Protein AF-A0A0F8YCF4-F1 (afdb_monomer_lite)

Foldseek 3Di:
DALVVLLVVLVCCCVVQADDPPDDPVSVVRNVVVCVVDPSVVSVCCNPVPSVVVVVVCVVVVLVVVQVVLQVPADKDKDKFFAQAPQGLDQQLLLLQLVLCVVSSKWKWKDDPPDTFTSVDSVRRVVSRVVCVVVVPGMIMMIIGPSSVVVNRQCRVCSNQADNVRDGHDGDPVSPVSD

Secondary structure (DSSP, 8-state):
--HHHHHHHHHHHIIIIIS-----HHHHHHHHHHHHHS-HHHHHHIIIIIIIHHHHHHHHHHHHHHHHHHHHHSPEEEEEEEPPTTT-S-HHHHHHHHHHHHHH-S-EEEEETTEEEETT-HHHHHHHHHHHHHTT--EEEEEEEHHHHHHHHHHHHTGGGB-TTSPBPPPPGGGGGG-

pLDDT: mean 93.38, std 6.34, range [66.25, 98.62]

Structure (mmCIF, N/CA/C/O backbone):
data_AF-A0A0F8YCF4-F1
#
_entry.id   AF-A0A0F8YCF4-F1
#
loop_
_atom_site.group_PDB
_atom_site.id
_atom_site.type_symbol
_atom_site.label_atom_id
_atom_site.label_alt_id
_atom_site.label_comp_id
_atom_site.label_asym_id
_atom_site.label_entity_id
_atom_site.label_seq_id
_atom_site.pdbx_PDB_ins_code
_atom_site.Cartn_x
_atom_site.Cartn_y
_atom_site.Cartn_z
_atom_site.occupancy
_atom_site.B_iso_or_equiv
_atom_site.auth_seq_id
_atom_site.auth_comp_id
_atom_site.auth_asym_id
_atom_site.auth_atom_id
_at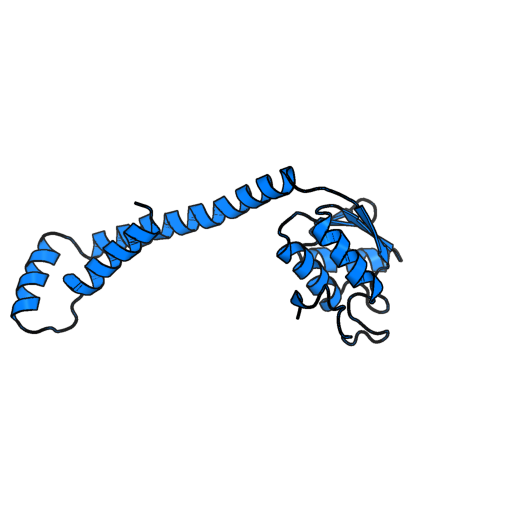om_site.pdbx_PDB_model_num
ATOM 1 N N . PHE A 1 1 ? 4.688 -8.981 -28.116 1.00 72.31 1 PHE A N 1
ATOM 2 C CA . PHE A 1 1 ? 5.776 -8.186 -27.509 1.00 72.31 1 PHE A CA 1
ATOM 3 C C . PHE A 1 1 ? 5.158 -7.153 -26.592 1.00 72.31 1 PHE A C 1
ATOM 5 O O . PHE A 1 1 ? 4.222 -6.500 -27.026 1.00 72.31 1 PHE A O 1
ATOM 12 N N . HIS A 1 2 ? 5.636 -7.026 -25.353 1.00 92.06 2 HIS A N 1
ATOM 13 C CA . HIS A 1 2 ? 5.179 -5.987 -24.418 1.00 92.06 2 HIS A CA 1
ATOM 14 C C . HIS A 1 2 ? 6.260 -4.917 -24.189 1.00 92.06 2 HIS A C 1
ATOM 16 O O . HIS A 1 2 ? 7.433 -5.143 -24.494 1.00 92.06 2 HIS A O 1
ATOM 22 N N . LEU A 1 3 ? 5.882 -3.763 -23.628 1.00 94.62 3 LEU A N 1
ATOM 23 C CA . LEU A 1 3 ? 6.775 -2.602 -23.487 1.00 94.62 3 LEU A CA 1
ATOM 24 C C . LEU A 1 3 ? 8.053 -2.915 -22.692 1.00 94.62 3 LEU A C 1
ATOM 26 O O . LEU A 1 3 ? 9.136 -2.576 -23.151 1.00 94.62 3 LEU A O 1
ATOM 30 N N . LEU A 1 4 ? 7.971 -3.656 -21.579 1.00 94.19 4 LEU A N 1
ATOM 31 C CA . LEU A 1 4 ? 9.167 -4.079 -20.823 1.00 94.19 4 LEU A CA 1
ATOM 32 C C . LEU A 1 4 ? 10.154 -4.924 -21.656 1.00 94.19 4 LEU A C 1
ATOM 34 O O . LEU A 1 4 ? 11.364 -4.731 -21.562 1.00 94.19 4 LEU A O 1
ATOM 38 N N . GLN A 1 5 ? 9.660 -5.825 -22.516 1.00 95.62 5 GLN A N 1
ATOM 39 C CA . GLN A 1 5 ? 10.510 -6.581 -23.447 1.00 95.62 5 GLN A CA 1
ATOM 40 C C . GLN A 1 5 ? 11.155 -5.660 -24.487 1.00 95.62 5 GLN A C 1
ATOM 42 O O . GLN A 1 5 ? 12.307 -5.877 -24.864 1.00 95.62 5 GLN A O 1
ATOM 47 N N . MET A 1 6 ? 10.422 -4.647 -24.961 1.00 95.50 6 MET A N 1
ATOM 48 C CA . MET A 1 6 ? 10.960 -3.650 -25.887 1.00 95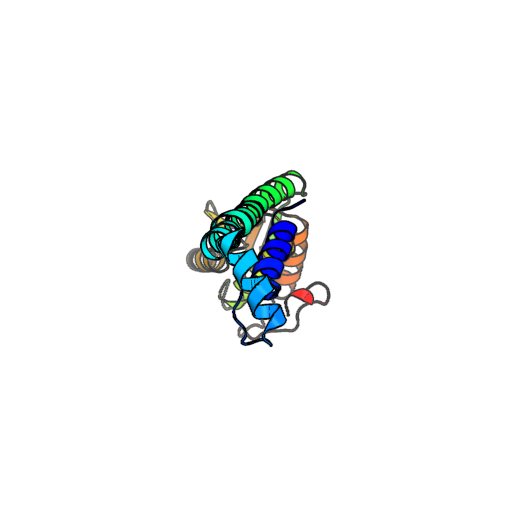.50 6 MET A CA 1
ATOM 49 C C . MET A 1 6 ? 12.066 -2.830 -25.223 1.00 95.50 6 MET A C 1
ATOM 51 O O . MET A 1 6 ? 13.152 -2.758 -25.786 1.00 95.50 6 MET A O 1
ATOM 55 N N . ILE A 1 7 ? 11.847 -2.312 -24.010 1.00 95.94 7 ILE A N 1
ATOM 56 C CA . ILE A 1 7 ? 12.858 -1.568 -23.238 1.00 95.94 7 ILE A CA 1
ATOM 57 C C . ILE A 1 7 ? 14.136 -2.390 -23.109 1.00 95.94 7 ILE A C 1
ATOM 59 O O . ILE A 1 7 ? 15.201 -1.913 -23.484 1.00 95.94 7 ILE A O 1
ATOM 63 N N . GLY A 1 8 ? 14.031 -3.642 -22.648 1.00 95.38 8 GLY A N 1
ATOM 64 C CA . GLY A 1 8 ? 15.200 -4.501 -22.461 1.00 95.38 8 GLY A CA 1
ATOM 65 C C . GLY A 1 8 ? 15.999 -4.711 -23.750 1.00 95.38 8 GLY A C 1
ATOM 66 O O . GLY A 1 8 ? 17.226 -4.680 -23.729 1.00 95.38 8 GLY A O 1
ATOM 67 N N . ARG A 1 9 ? 15.324 -4.868 -24.894 1.00 95.81 9 ARG A N 1
ATOM 68 C CA . ARG A 1 9 ? 15.989 -5.037 -26.197 1.00 95.81 9 ARG A CA 1
ATOM 69 C C . ARG A 1 9 ? 16.612 -3.749 -26.722 1.00 95.81 9 ARG A C 1
ATOM 71 O O . ARG A 1 9 ? 17.726 -3.800 -27.235 1.00 95.81 9 ARG A O 1
ATOM 78 N N . LEU A 1 10 ? 15.916 -2.619 -26.610 1.00 95.69 10 LEU A N 1
ATOM 79 C CA . LEU A 1 10 ? 16.427 -1.324 -27.065 1.00 95.69 10 LEU A CA 1
ATOM 80 C C . LEU A 1 10 ? 17.613 -0.875 -26.207 1.00 95.69 10 LEU A C 1
ATOM 82 O O . LEU A 1 10 ? 18.619 -0.426 -26.751 1.00 95.69 10 LEU A O 1
ATOM 86 N N . LEU A 1 11 ? 17.531 -1.077 -24.890 1.00 95.69 11 LEU A N 1
ATOM 87 C CA . LEU A 1 11 ? 18.614 -0.770 -23.965 1.00 95.69 11 LEU A CA 1
ATOM 88 C C . LEU A 1 11 ? 19.819 -1.682 -24.203 1.00 95.69 11 LEU A C 1
ATOM 90 O O . LEU A 1 11 ? 20.928 -1.183 -24.359 1.00 95.69 11 LEU A O 1
ATOM 94 N N . HIS A 1 12 ? 19.604 -2.993 -24.365 1.00 95.12 12 HIS A N 1
ATOM 95 C CA . HIS A 1 12 ? 20.676 -3.908 -24.763 1.00 95.12 12 HIS A CA 1
ATOM 96 C C . HIS A 1 12 ? 21.327 -3.456 -26.073 1.00 95.12 12 HIS A C 1
ATOM 98 O O . HIS A 1 12 ? 22.552 -3.453 -26.186 1.00 95.12 12 HIS A O 1
ATOM 104 N N . PHE A 1 13 ? 20.522 -3.064 -27.068 1.00 95.06 13 PHE A N 1
ATOM 105 C CA . PHE A 1 13 ? 21.051 -2.613 -28.348 1.00 95.06 13 PHE A CA 1
ATOM 106 C C . PHE A 1 13 ? 21.909 -1.355 -28.194 1.00 95.06 13 PHE A C 1
ATOM 108 O O . PHE A 1 13 ? 23.026 -1.296 -28.711 1.00 95.06 13 PHE A O 1
ATOM 115 N N . TYR A 1 14 ? 21.428 -0.390 -27.414 1.00 94.75 14 TYR A N 1
ATOM 116 C CA . TYR A 1 14 ? 22.178 0.808 -27.071 1.00 94.75 14 TYR A CA 1
ATOM 117 C C . TYR A 1 14 ? 23.507 0.469 -26.378 1.00 94.75 14 TYR A C 1
ATOM 119 O O . TYR A 1 14 ? 24.572 0.807 -26.890 1.00 94.75 14 TYR A O 1
ATOM 127 N N . GLU A 1 15 ? 23.461 -0.246 -25.255 1.00 91.25 15 GLU A N 1
ATOM 128 C CA . GLU A 1 15 ? 24.618 -0.515 -24.393 1.00 91.25 15 GLU A CA 1
ATOM 129 C C . GLU A 1 15 ? 25.678 -1.385 -25.072 1.00 91.25 15 GLU A C 1
ATOM 131 O O . GLU A 1 15 ? 26.877 -1.160 -24.906 1.00 91.25 15 GLU A O 1
ATOM 136 N N . ARG A 1 16 ? 25.255 -2.394 -25.841 1.00 89.94 16 ARG A N 1
ATOM 137 C CA . ARG A 1 16 ? 26.164 -3.390 -26.425 1.00 89.94 16 ARG A CA 1
ATOM 138 C C . ARG A 1 16 ? 26.657 -3.022 -27.8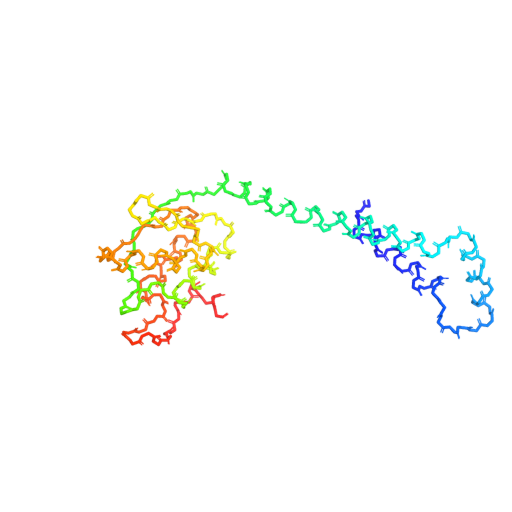14 1.00 89.94 16 ARG A C 1
ATOM 140 O O . ARG A 1 16 ? 27.713 -3.517 -28.210 1.00 89.94 16 ARG A O 1
ATOM 147 N N . HIS A 1 17 ? 25.922 -2.190 -28.552 1.00 89.81 17 HIS A N 1
ATOM 148 C CA . HIS A 1 17 ? 26.227 -1.930 -29.960 1.00 89.81 17 HIS A CA 1
ATOM 149 C C . HIS A 1 17 ? 26.420 -0.454 -30.315 1.00 89.81 17 HIS A C 1
ATOM 151 O O . HIS A 1 17 ? 27.138 -0.184 -31.278 1.00 89.81 17 HIS A O 1
ATOM 157 N N . LEU A 1 18 ? 25.840 0.493 -29.567 1.00 89.81 18 LEU A N 1
ATOM 158 C CA . LEU A 1 18 ? 25.913 1.927 -29.891 1.00 89.81 18 LEU A CA 1
ATOM 159 C C . LEU A 1 18 ? 26.737 2.753 -28.892 1.00 89.81 18 LEU A C 1
ATOM 161 O O . LEU A 1 18 ? 27.323 3.770 -29.277 1.00 89.81 18 LEU A O 1
ATOM 165 N N . HIS A 1 19 ? 26.822 2.333 -27.631 1.00 86.62 19 HIS A N 1
ATOM 166 C CA . HIS A 1 19 ? 27.579 3.025 -26.591 1.00 86.62 19 HIS A CA 1
ATOM 167 C C . HIS A 1 19 ? 29.095 2.935 -26.838 1.00 86.62 19 HIS A C 1
ATOM 169 O O . HIS A 1 19 ? 29.621 1.882 -27.207 1.00 86.62 19 HIS A O 1
ATOM 175 N N . ASP A 1 20 ? 29.813 4.050 -26.659 1.00 82.62 20 ASP A N 1
ATOM 176 C CA . ASP A 1 20 ? 31.273 4.062 -26.778 1.00 82.62 20 ASP A CA 1
ATOM 177 C C . ASP A 1 20 ? 31.916 3.629 -25.461 1.00 82.62 20 ASP A C 1
ATOM 179 O O . ASP A 1 20 ? 31.972 4.402 -24.510 1.00 82.62 20 ASP A O 1
ATOM 183 N N . ALA A 1 21 ? 32.394 2.388 -25.391 1.00 75.69 21 ALA A N 1
ATOM 184 C CA . ALA A 1 21 ? 33.108 1.885 -24.216 1.00 75.69 21 ALA A CA 1
ATOM 185 C C . ALA A 1 21 ? 34.614 1.659 -24.468 1.00 75.69 21 ALA A C 1
ATOM 187 O O . ALA A 1 21 ? 35.255 0.932 -23.713 1.00 75.69 21 ALA A O 1
ATOM 188 N N . GLY A 1 22 ? 35.194 2.245 -25.528 1.00 70.50 22 GLY A N 1
ATOM 189 C CA . GLY A 1 22 ? 36.647 2.189 -25.767 1.00 70.50 22 GLY A CA 1
ATOM 190 C C . GLY A 1 22 ? 37.189 0.852 -26.303 1.00 70.50 22 GLY A C 1
ATOM 191 O O . GLY A 1 22 ? 38.315 0.466 -25.995 1.00 70.50 22 GLY A O 1
ATOM 192 N N . TYR A 1 23 ? 36.410 0.115 -27.103 1.00 66.25 23 TYR A N 1
ATOM 193 C CA . TYR A 1 23 ? 36.797 -1.206 -27.631 1.00 66.25 23 TYR A CA 1
ATOM 194 C C . TYR A 1 23 ? 37.835 -1.180 -28.782 1.00 66.25 23 TYR A C 1
ATOM 196 O O . TYR A 1 23 ? 38.036 -0.173 -29.459 1.00 66.25 23 TYR A O 1
ATOM 204 N N . LYS A 1 24 ? 38.456 -2.347 -29.056 1.00 70.12 24 LYS A N 1
ATOM 205 C CA . LYS A 1 24 ? 39.428 -2.583 -30.154 1.00 70.12 24 LYS A CA 1
ATOM 206 C C . LYS A 1 24 ? 38.875 -2.183 -31.541 1.00 70.12 24 LYS A C 1
ATOM 208 O O . LYS A 1 24 ? 37.683 -2.320 -31.808 1.00 70.12 24 LYS A O 1
ATOM 213 N N . ASN A 1 25 ? 39.769 -1.809 -32.466 1.00 68.75 25 ASN A N 1
ATOM 214 C CA . ASN A 1 25 ? 39.473 -1.211 -33.786 1.00 68.75 25 ASN A CA 1
ATOM 215 C C . ASN A 1 25 ? 38.350 -1.858 -34.632 1.00 68.75 25 ASN A C 1
ATOM 217 O O . ASN A 1 25 ? 37.652 -1.142 -35.347 1.00 68.75 25 ASN A O 1
ATOM 221 N N . ILE A 1 26 ? 38.154 -3.182 -34.592 1.00 66.94 26 ILE A N 1
ATOM 222 C CA . ILE A 1 26 ? 37.105 -3.857 -35.387 1.00 66.94 26 ILE A CA 1
ATOM 223 C C . ILE A 1 26 ? 35.702 -3.513 -34.861 1.00 66.94 26 ILE A C 1
ATOM 225 O O . ILE A 1 26 ? 34.809 -3.197 -35.646 1.00 66.94 26 ILE A O 1
ATOM 229 N N . TYR A 1 27 ? 35.522 -3.502 -33.538 1.00 73.75 27 TYR A N 1
ATOM 230 C CA . TYR A 1 27 ? 34.247 -3.159 -32.900 1.00 73.75 27 TYR A CA 1
ATOM 231 C C . TYR A 1 27 ? 33.876 -1.695 -33.132 1.00 73.75 27 TYR A C 1
ATOM 233 O O . TYR A 1 27 ? 32.708 -1.384 -33.354 1.00 73.75 27 TYR A O 1
ATOM 241 N N . LYS A 1 28 ? 34.879 -0.810 -33.177 1.00 81.19 28 LYS A N 1
ATOM 242 C CA . LYS A 1 28 ? 34.697 0.609 -33.491 1.00 81.19 28 LYS A CA 1
ATOM 243 C C . LYS A 1 28 ? 34.097 0.822 -34.887 1.00 81.19 28 LYS A C 1
ATOM 245 O O . LYS A 1 28 ? 33.096 1.518 -35.005 1.00 81.19 28 LYS A O 1
ATOM 250 N N . LYS A 1 29 ? 34.622 0.147 -35.919 1.00 85.31 29 LYS A N 1
ATOM 251 C CA . LYS A 1 29 ? 34.103 0.250 -37.300 1.00 85.31 29 LYS A CA 1
ATOM 252 C C . LYS A 1 29 ? 32.655 -0.225 -37.435 1.00 85.31 29 LYS A C 1
ATOM 254 O O . LYS A 1 29 ? 31.873 0.374 -38.168 1.00 85.31 29 LYS A O 1
ATOM 259 N N . VAL A 1 30 ? 32.301 -1.327 -36.769 1.00 86.81 30 VAL A N 1
AT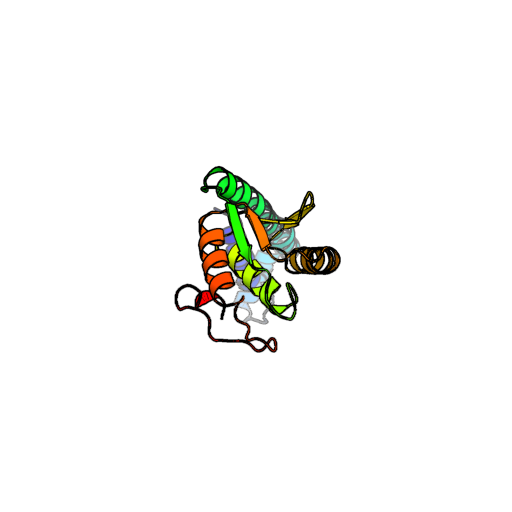OM 260 C CA . VAL A 1 30 ? 30.924 -1.850 -36.792 1.00 86.81 30 VAL A CA 1
ATOM 261 C C . VAL A 1 30 ? 29.986 -0.892 -36.065 1.00 86.81 30 VAL A C 1
ATOM 263 O O . VAL A 1 30 ? 28.946 -0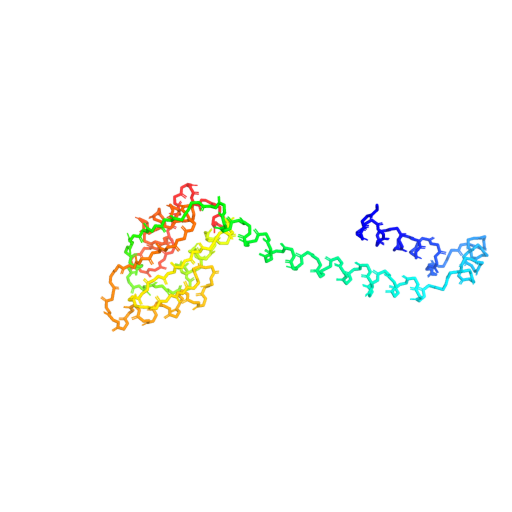.535 -36.610 1.00 86.81 30 VAL A O 1
ATOM 266 N N . ARG A 1 31 ? 30.382 -0.415 -34.881 1.00 89.50 31 ARG A N 1
ATOM 267 C CA . ARG A 1 31 ? 29.630 0.582 -34.117 1.00 89.50 31 ARG A CA 1
ATOM 268 C C . ARG A 1 31 ? 29.378 1.855 -34.925 1.00 89.50 31 ARG A C 1
ATOM 270 O O . ARG A 1 31 ? 28.241 2.299 -34.978 1.00 89.50 31 ARG A O 1
ATOM 277 N N . GLU A 1 32 ? 30.396 2.424 -35.569 1.00 89.12 32 GLU A N 1
ATOM 278 C CA . GLU A 1 32 ? 30.257 3.643 -36.385 1.00 89.12 32 GLU A CA 1
ATOM 279 C C . GLU A 1 32 ? 29.204 3.471 -37.491 1.00 89.12 32 GLU A C 1
ATOM 281 O O . GLU A 1 32 ? 28.359 4.344 -37.683 1.00 89.12 32 GLU A O 1
ATOM 286 N N . LYS A 1 33 ? 29.185 2.309 -38.159 1.00 91.25 33 LYS A N 1
ATOM 287 C CA . LYS A 1 33 ? 28.142 1.976 -39.141 1.00 91.25 33 LYS A CA 1
ATOM 288 C C . LYS A 1 33 ? 26.757 1.847 -38.505 1.00 91.25 33 LYS A C 1
ATOM 290 O O . LYS A 1 33 ? 25.784 2.312 -39.087 1.00 91.25 33 LYS A O 1
ATOM 295 N N . LEU A 1 34 ? 26.651 1.222 -37.332 1.00 92.19 34 LEU A N 1
ATOM 296 C CA . LEU A 1 34 ? 25.372 1.059 -36.634 1.00 92.19 34 LEU A CA 1
ATOM 297 C C . LEU A 1 34 ? 24.812 2.393 -36.129 1.00 92.19 34 LEU A C 1
ATOM 299 O O . LEU A 1 34 ? 23.620 2.628 -36.282 1.00 92.19 34 LEU A O 1
ATOM 303 N N . VAL A 1 35 ? 25.659 3.277 -35.598 1.00 92.88 35 VAL A N 1
ATOM 304 C CA . VAL A 1 35 ? 25.281 4.634 -35.163 1.00 92.88 35 VAL A CA 1
ATOM 305 C C . VAL A 1 35 ? 24.804 5.483 -36.343 1.00 92.88 35 VAL A C 1
ATOM 307 O O . VAL A 1 35 ? 23.886 6.280 -36.187 1.00 92.88 35 VAL A O 1
ATOM 310 N N . TYR A 1 36 ? 25.387 5.297 -37.531 1.00 92.50 36 TYR A N 1
ATOM 311 C CA . TYR A 1 36 ? 24.909 5.956 -38.749 1.00 92.50 36 TYR A CA 1
ATOM 312 C C . TYR A 1 36 ? 23.509 5.475 -39.172 1.00 92.50 36 TYR A C 1
ATOM 314 O O . TYR A 1 36 ? 22.713 6.264 -39.671 1.00 92.50 36 TYR A O 1
ATOM 322 N N . LEU A 1 37 ? 23.199 4.190 -38.971 1.00 94.38 37 LEU A N 1
ATOM 323 C CA . LEU A 1 37 ? 21.895 3.610 -39.315 1.00 94.38 37 LEU A CA 1
ATOM 324 C C . LEU A 1 37 ? 20.816 3.894 -38.263 1.00 94.38 37 LEU A C 1
ATOM 326 O O . LEU A 1 37 ? 19.644 4.035 -38.605 1.00 94.38 37 LEU A O 1
ATOM 330 N N . VAL A 1 38 ? 21.199 3.936 -36.987 1.00 94.50 38 VAL A N 1
ATOM 331 C CA . VAL A 1 38 ? 20.294 4.116 -35.851 1.00 94.50 38 VAL A CA 1
ATOM 332 C C . VAL A 1 38 ? 20.862 5.186 -34.932 1.00 94.50 38 VAL A C 1
ATOM 334 O O . VAL A 1 38 ? 21.830 4.940 -34.213 1.00 94.50 38 VAL A O 1
ATOM 337 N N . ASP A 1 39 ? 20.217 6.354 -34.917 1.00 94.94 39 ASP A N 1
ATOM 338 C CA . ASP A 1 39 ? 20.588 7.447 -34.019 1.00 94.94 39 ASP A CA 1
ATOM 339 C C . ASP A 1 39 ? 20.414 7.006 -32.548 1.00 94.94 39 ASP A C 1
ATOM 341 O O . ASP A 1 39 ? 19.283 6.744 -32.109 1.00 94.94 39 ASP A O 1
ATOM 345 N N . PRO A 1 40 ? 21.502 6.950 -31.753 1.00 94.56 40 PRO A N 1
ATOM 346 C CA . PRO A 1 40 ? 21.436 6.550 -30.353 1.00 94.56 40 PRO A CA 1
ATOM 347 C C . PRO A 1 40 ? 20.537 7.456 -29.503 1.00 94.56 40 PRO A C 1
ATOM 349 O O . PRO A 1 40 ? 19.941 6.982 -28.537 1.00 94.56 40 PRO A O 1
ATOM 352 N N . LYS A 1 41 ? 20.414 8.745 -29.846 1.00 94.75 41 LYS A N 1
ATOM 353 C CA . LYS A 1 41 ? 19.550 9.689 -29.124 1.00 94.75 41 LYS A CA 1
ATOM 354 C C . LYS A 1 41 ? 18.081 9.373 -29.357 1.00 94.75 41 LYS A C 1
ATOM 356 O O . LYS A 1 41 ? 17.319 9.321 -28.398 1.00 94.75 41 LYS A O 1
ATOM 361 N N . ILE A 1 42 ? 17.696 9.109 -30.608 1.00 96.06 42 ILE A N 1
ATOM 362 C CA . ILE A 1 42 ? 16.323 8.711 -30.948 1.00 96.06 42 ILE A CA 1
ATOM 363 C C . ILE A 1 42 ? 15.997 7.361 -30.303 1.00 96.06 42 ILE A C 1
ATOM 365 O O . ILE A 1 42 ? 14.916 7.190 -29.743 1.00 96.06 42 ILE A O 1
ATOM 369 N N . LEU A 1 43 ? 16.932 6.407 -30.328 1.00 96.69 43 LEU A N 1
ATOM 370 C CA . LEU A 1 43 ? 16.751 5.107 -29.681 1.00 96.69 43 LEU A CA 1
ATOM 371 C C . LEU A 1 43 ? 16.477 5.252 -28.175 1.00 96.69 43 LEU A C 1
ATOM 373 O O . LEU A 1 43 ? 15.529 4.651 -27.662 1.00 96.69 43 LEU A O 1
ATOM 377 N N . LEU A 1 44 ? 17.280 6.055 -27.472 1.00 96.25 44 LEU A N 1
ATOM 378 C CA . LEU A 1 44 ? 17.087 6.322 -26.046 1.00 96.25 44 LEU A CA 1
ATOM 379 C C . LEU A 1 44 ? 15.780 7.071 -25.770 1.00 96.25 44 LEU A C 1
ATOM 381 O O . LEU A 1 44 ? 15.063 6.687 -24.849 1.00 96.25 44 LEU A O 1
ATOM 385 N N . ASP A 1 45 ? 15.427 8.066 -26.587 1.00 97.06 45 ASP A N 1
ATOM 386 C CA . ASP A 1 45 ? 14.145 8.771 -26.484 1.00 97.06 45 ASP A CA 1
ATOM 387 C C . ASP A 1 45 ? 12.965 7.792 -26.553 1.00 97.06 45 ASP A C 1
ATOM 389 O O . ASP A 1 45 ? 12.123 7.763 -25.658 1.00 97.06 45 ASP A O 1
ATOM 393 N N . ARG A 1 46 ? 12.938 6.902 -27.551 1.00 96.50 46 ARG A N 1
ATOM 394 C CA . ARG A 1 46 ? 11.873 5.891 -27.667 1.00 96.50 46 ARG A CA 1
ATOM 395 C C . ARG A 1 46 ? 11.889 4.876 -26.527 1.00 96.50 46 ARG A C 1
ATOM 397 O O . ARG A 1 46 ? 10.829 4.398 -26.120 1.00 96.50 46 ARG A O 1
ATOM 404 N N . THR A 1 47 ? 13.063 4.562 -25.988 1.00 96.69 47 THR A N 1
ATOM 405 C CA . THR A 1 47 ? 13.200 3.645 -24.849 1.00 96.69 47 THR A CA 1
ATOM 406 C C . THR A 1 47 ? 12.612 4.250 -23.575 1.00 96.69 47 THR A C 1
ATOM 408 O O . THR A 1 47 ? 11.807 3.605 -22.904 1.00 96.69 47 THR A O 1
ATOM 411 N N . ILE A 1 48 ? 12.969 5.495 -23.257 1.00 95.75 48 ILE A N 1
ATOM 412 C CA . ILE A 1 48 ? 12.581 6.158 -22.008 1.00 95.75 48 ILE A CA 1
ATOM 413 C C . ILE A 1 48 ? 11.215 6.838 -22.143 1.00 95.75 48 ILE A C 1
ATOM 415 O O . ILE A 1 48 ? 10.264 6.482 -21.449 1.00 95.75 48 ILE A O 1
ATOM 419 N N . ASN A 1 49 ? 11.087 7.779 -23.074 1.00 96.31 49 ASN A N 1
ATOM 420 C CA . ASN A 1 49 ? 9.936 8.680 -23.153 1.00 96.31 49 ASN A CA 1
ATOM 421 C C . ASN A 1 49 ? 8.700 8.037 -23.783 1.00 96.31 49 ASN A C 1
ATOM 423 O O . ASN A 1 49 ? 7.602 8.563 -23.647 1.00 96.31 49 ASN A O 1
ATOM 427 N N . CYS A 1 50 ? 8.857 6.895 -24.453 1.00 94.50 50 CYS A N 1
ATOM 428 C CA . CYS A 1 50 ? 7.727 6.103 -24.921 1.00 94.50 50 CYS A CA 1
ATOM 429 C C . CYS A 1 50 ? 7.588 4.825 -24.094 1.00 94.50 50 CYS A C 1
ATOM 431 O O . CYS A 1 50 ? 6.633 4.682 -23.332 1.00 94.50 50 CYS A O 1
ATOM 433 N N . CYS A 1 51 ? 8.540 3.894 -24.192 1.00 96.38 51 CYS A N 1
ATOM 434 C CA . CYS A 1 51 ? 8.319 2.564 -23.628 1.00 96.38 51 CYS A CA 1
ATOM 435 C C . CYS A 1 51 ? 8.266 2.574 -22.093 1.00 96.38 51 CYS A C 1
ATOM 437 O O . CYS A 1 51 ? 7.338 1.997 -21.519 1.00 96.38 51 CYS A O 1
ATOM 439 N N . LEU A 1 52 ? 9.228 3.218 -21.422 1.00 95.62 52 LEU A N 1
ATOM 440 C CA . LEU A 1 52 ? 9.237 3.296 -19.958 1.00 95.62 52 LEU A CA 1
ATOM 441 C C . LEU A 1 52 ? 8.087 4.164 -19.437 1.00 95.62 52 LEU A C 1
ATOM 443 O O . LEU A 1 52 ? 7.391 3.736 -18.518 1.00 95.62 52 LEU A O 1
ATOM 447 N N . PHE A 1 53 ? 7.836 5.314 -20.070 1.00 96.44 53 PHE A N 1
ATOM 448 C CA . PHE A 1 53 ? 6.701 6.179 -19.742 1.00 96.44 53 PHE A CA 1
ATOM 449 C C . PHE A 1 53 ? 5.369 5.418 -19.762 1.00 96.44 53 PHE A C 1
ATOM 451 O O . PHE A 1 53 ? 4.672 5.374 -18.750 1.00 96.44 53 PHE A O 1
ATOM 458 N N . TYR A 1 54 ? 5.031 4.756 -20.873 1.00 96.06 54 TYR A N 1
ATOM 459 C CA . TYR A 1 54 ? 3.758 4.039 -20.980 1.00 96.06 54 TYR A CA 1
ATOM 460 C C . TYR A 1 54 ? 3.706 2.791 -20.100 1.00 96.06 54 TYR A C 1
ATOM 462 O O . TYR A 1 54 ? 2.643 2.453 -19.590 1.00 96.06 54 TYR A O 1
ATOM 470 N N . THR A 1 55 ? 4.840 2.128 -19.855 1.00 95.88 55 THR A N 1
ATOM 471 C CA . THR A 1 55 ? 4.898 1.043 -18.864 1.00 95.88 55 THR A CA 1
ATOM 472 C C . THR A 1 55 ? 4.489 1.558 -17.488 1.00 95.88 55 THR A C 1
ATOM 474 O O . THR A 1 55 ? 3.633 0.963 -16.839 1.00 95.88 55 THR A O 1
ATOM 477 N N . PHE A 1 56 ? 5.065 2.681 -17.055 1.00 94.94 56 PHE A N 1
ATOM 478 C CA . PHE A 1 56 ? 4.726 3.292 -15.777 1.00 94.94 56 PHE A CA 1
ATOM 479 C C . PHE A 1 56 ? 3.272 3.777 -15.738 1.00 94.94 56 PHE A C 1
ATOM 481 O O . PHE A 1 56 ? 2.580 3.530 -14.752 1.00 94.94 56 PHE A O 1
ATOM 488 N N . HIS A 1 57 ? 2.792 4.398 -16.819 1.00 94.62 57 HIS A N 1
ATOM 489 C CA . HIS A 1 57 ? 1.404 4.835 -16.950 1.00 94.62 57 HIS A CA 1
ATOM 490 C C . HIS A 1 57 ? 0.429 3.665 -16.772 1.00 94.62 57 HIS A C 1
ATOM 492 O O . HIS A 1 57 ? -0.425 3.715 -15.894 1.00 94.62 57 HIS A O 1
ATOM 498 N N . PHE A 1 58 ? 0.598 2.573 -17.525 1.00 94.94 58 PHE A N 1
ATOM 499 C CA . PHE A 1 58 ? -0.310 1.428 -17.444 1.00 94.94 58 PHE A CA 1
ATOM 500 C C . PHE A 1 58 ? -0.216 0.673 -16.119 1.00 94.94 58 PHE A C 1
ATOM 502 O O . PHE A 1 58 ? -1.238 0.215 -15.621 1.00 94.94 58 PHE A O 1
ATOM 509 N N . LEU A 1 59 ? 0.973 0.550 -15.520 1.00 93.25 59 LEU A N 1
ATOM 510 C CA . LEU A 1 59 ? 1.107 -0.065 -14.195 1.00 93.25 59 LEU A CA 1
ATOM 511 C C . LEU A 1 59 ? 0.441 0.784 -13.106 1.00 93.25 59 LEU A C 1
ATOM 513 O O . LEU A 1 59 ? -0.187 0.236 -12.203 1.00 93.25 59 LEU A O 1
ATOM 517 N N . THR A 1 60 ? 0.554 2.110 -13.202 1.00 92.25 60 THR A N 1
ATOM 518 C CA . THR A 1 60 ? -0.062 3.038 -12.248 1.00 92.25 60 THR A CA 1
ATOM 519 C C . THR A 1 60 ? -1.580 3.051 -12.400 1.00 92.25 60 THR A C 1
ATOM 521 O O . THR A 1 60 ? -2.280 2.747 -11.439 1.00 92.25 60 THR A O 1
ATOM 524 N N . SER A 1 61 ? -2.095 3.304 -13.605 1.00 93.69 61 SER A N 1
ATOM 525 C CA . SER A 1 61 ? -3.540 3.318 -13.874 1.00 93.69 61 SER A CA 1
ATOM 526 C C . SER A 1 61 ? -4.182 1.940 -13.690 1.00 93.69 61 SER A C 1
ATOM 528 O O . SER A 1 61 ? -5.309 1.828 -13.220 1.00 93.69 61 SER A O 1
ATOM 530 N N . GLY A 1 62 ? -3.450 0.863 -13.984 1.00 93.69 62 GLY A N 1
ATOM 531 C CA . GLY A 1 62 ? -3.919 -0.501 -13.751 1.00 93.69 62 GLY A CA 1
ATOM 532 C C . GLY A 1 62 ? -4.128 -0.824 -12.271 1.00 93.69 62 GLY A C 1
ATOM 533 O O . GLY A 1 62 ? -4.953 -1.674 -11.955 1.00 93.69 62 GLY A O 1
ATOM 534 N N . LYS A 1 63 ? -3.429 -0.141 -11.353 1.00 90.19 63 LYS A N 1
ATOM 535 C CA . LYS A 1 63 ? -3.622 -0.321 -9.907 1.00 90.19 63 LYS A CA 1
ATOM 536 C C . LYS A 1 63 ? -4.992 0.175 -9.449 1.00 90.19 63 LYS A C 1
ATOM 538 O O . LYS A 1 63 ? -5.595 -0.466 -8.595 1.00 90.19 63 LYS A O 1
ATOM 543 N N . GLU A 1 64 ? -5.462 1.297 -9.988 1.00 89.06 64 GLU A N 1
ATOM 544 C CA . GLU A 1 64 ? -6.789 1.848 -9.681 1.00 89.06 64 GLU A CA 1
ATOM 545 C C . GLU A 1 64 ? -7.878 0.897 -10.177 1.00 89.06 64 GLU A C 1
ATOM 547 O O . GLU A 1 64 ? -8.676 0.419 -9.375 1.00 89.06 64 GLU A O 1
ATOM 552 N N . LEU A 1 65 ? -7.800 0.482 -11.445 1.00 93.56 65 LEU A N 1
ATOM 553 C CA . LEU A 1 65 ? -8.728 -0.494 -12.020 1.00 93.56 65 LEU A CA 1
ATOM 554 C C . LEU A 1 65 ? -8.717 -1.835 -11.265 1.00 93.56 65 LEU A C 1
ATOM 556 O O . LEU A 1 65 ? -9.762 -2.430 -11.020 1.00 93.56 65 LEU A O 1
ATOM 560 N N . ALA A 1 66 ? -7.541 -2.325 -10.861 1.00 93.38 66 AL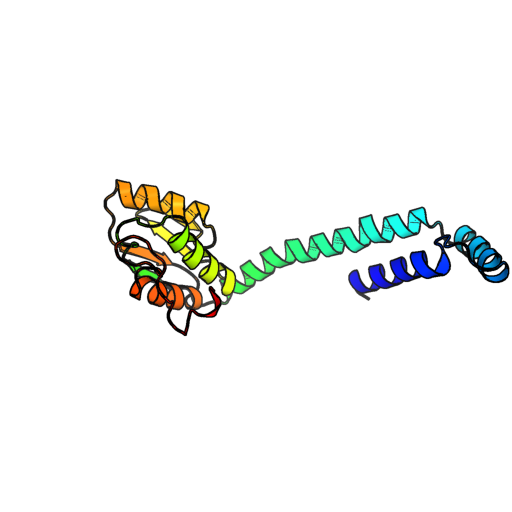A A N 1
ATOM 561 C CA . ALA A 1 66 ? -7.441 -3.557 -10.081 1.00 93.38 66 ALA A CA 1
ATOM 562 C C . ALA A 1 66 ? -8.115 -3.430 -8.707 1.00 93.38 66 ALA A C 1
ATOM 564 O O . ALA A 1 66 ? -8.714 -4.396 -8.240 1.00 93.38 66 ALA A O 1
ATOM 565 N N . LYS A 1 67 ? -8.036 -2.257 -8.066 1.00 90.62 67 LYS A N 1
ATOM 566 C CA . LYS A 1 67 ? -8.743 -1.984 -6.809 1.00 90.62 67 LYS A CA 1
ATOM 567 C C . LYS A 1 67 ? -10.253 -1.917 -7.010 1.00 90.62 67 LYS A C 1
ATOM 569 O O . LYS A 1 67 ? -10.972 -2.469 -6.187 1.00 90.62 67 LYS A O 1
ATOM 574 N N . GLU A 1 68 ? -10.726 -1.280 -8.080 1.00 93.44 68 GLU A N 1
ATOM 575 C CA . GLU A 1 68 ? -12.154 -1.237 -8.428 1.00 93.44 68 GLU A CA 1
ATOM 576 C C . GLU A 1 68 ? -12.706 -2.655 -8.599 1.00 93.44 68 GLU A C 1
ATOM 578 O O . GLU A 1 68 ? -13.610 -3.057 -7.870 1.00 93.44 68 GLU A O 1
ATOM 583 N N . ILE A 1 69 ? -12.066 -3.458 -9.455 1.00 95.31 69 ILE A N 1
ATOM 584 C CA . ILE A 1 69 ? -12.449 -4.856 -9.687 1.00 95.31 69 ILE A CA 1
ATOM 585 C C . ILE A 1 69 ? -12.389 -5.662 -8.386 1.00 95.31 69 ILE A C 1
ATOM 587 O O . ILE A 1 69 ? -13.288 -6.453 -8.111 1.00 95.31 69 ILE A O 1
ATOM 591 N N . LEU A 1 70 ? -11.347 -5.483 -7.568 1.00 94.31 70 LEU A N 1
ATOM 592 C CA . LEU A 1 70 ? -11.254 -6.163 -6.278 1.00 94.31 70 LEU A CA 1
ATOM 593 C C . LEU A 1 70 ? -12.449 -5.802 -5.387 1.00 94.31 70 LEU A C 1
ATOM 595 O O . LEU A 1 70 ? -13.110 -6.699 -4.879 1.00 94.31 70 LEU A O 1
ATOM 599 N N . ASN A 1 71 ? -12.761 -4.514 -5.241 1.00 93.56 71 ASN A N 1
ATOM 600 C CA . ASN A 1 71 ? -13.840 -4.031 -4.380 1.00 93.56 71 ASN A CA 1
ATOM 601 C C . ASN A 1 71 ? -15.240 -4.464 -4.841 1.00 93.56 71 ASN A C 1
ATOM 603 O O . ASN A 1 71 ? -16.110 -4.657 -3.994 1.00 93.56 71 ASN A O 1
ATOM 607 N N . GLU A 1 72 ? -15.449 -4.659 -6.144 1.00 94.44 72 GLU A N 1
ATOM 608 C CA . GLU A 1 72 ? -16.685 -5.226 -6.706 1.00 94.44 72 GLU A CA 1
ATOM 609 C C . GLU A 1 72 ? -16.866 -6.719 -6.392 1.00 94.44 72 GLU A C 1
ATOM 611 O O . GLU A 1 72 ? -17.988 -7.221 -6.395 1.00 94.44 72 GLU A O 1
ATOM 616 N N . ASN A 1 73 ? -15.770 -7.440 -6.136 1.00 93.94 73 ASN A N 1
ATOM 617 C CA . ASN A 1 73 ? -15.757 -8.903 -6.032 1.00 93.94 73 ASN A CA 1
ATOM 618 C C . ASN A 1 73 ? -15.417 -9.427 -4.626 1.00 93.94 73 ASN A C 1
ATOM 620 O O . ASN A 1 73 ? -15.316 -10.640 -4.433 1.00 93.94 73 ASN A O 1
ATOM 624 N N . ILE A 1 74 ? -15.227 -8.545 -3.643 1.00 94.81 74 ILE A N 1
ATOM 625 C CA . ILE A 1 74 ? -15.009 -8.918 -2.239 1.00 94.81 74 ILE A CA 1
ATOM 626 C C . ILE A 1 74 ? -16.303 -8.835 -1.435 1.00 94.81 74 ILE A C 1
ATOM 628 O O . ILE A 1 74 ? -17.197 -8.036 -1.709 1.00 94.81 74 ILE A O 1
ATOM 632 N N . GLU A 1 75 ? -16.377 -9.651 -0.389 1.00 96.25 75 GLU A N 1
ATOM 633 C CA . GLU A 1 75 ? -17.441 -9.559 0.600 1.00 96.25 75 GLU A CA 1
ATOM 634 C C . GLU A 1 75 ? -17.224 -8.330 1.491 1.00 96.25 75 GLU A C 1
ATOM 636 O O . GLU A 1 75 ? -16.198 -8.217 2.173 1.00 96.25 75 GLU A O 1
ATOM 641 N N . HIS A 1 76 ? -18.213 -7.432 1.491 1.00 95.00 76 HIS A N 1
ATOM 642 C CA . HIS A 1 76 ? -18.262 -6.261 2.363 1.00 95.00 76 HIS A CA 1
ATOM 643 C C . HIS A 1 76 ? -19.011 -6.587 3.650 1.00 95.00 76 HIS A C 1
ATOM 645 O O . HIS A 1 76 ? -20.144 -7.069 3.613 1.00 95.00 76 HIS A O 1
ATOM 651 N N . SER A 1 77 ? -18.407 -6.276 4.791 1.00 97.94 77 SER A N 1
ATOM 652 C CA . SER A 1 77 ? -19.040 -6.429 6.099 1.00 97.94 77 SER A CA 1
ATOM 653 C C . SER A 1 77 ? -18.777 -5.218 6.996 1.00 97.94 77 SER A C 1
ATOM 655 O O . SER A 1 77 ? -18.306 -4.167 6.548 1.00 97.94 77 SER A O 1
ATOM 657 N N . SER A 1 78 ? -19.171 -5.323 8.263 1.00 98.25 78 SER A N 1
ATOM 658 C CA . SER A 1 78 ? -18.946 -4.291 9.265 1.00 98.25 78 SER A CA 1
ATOM 659 C C . SER A 1 78 ? -18.683 -4.927 10.622 1.00 98.25 78 SER A C 1
ATOM 661 O O . SER A 1 78 ? -19.337 -5.907 10.974 1.00 98.25 78 SER A O 1
ATOM 663 N N . ILE A 1 79 ? -17.749 -4.350 11.373 1.00 98.56 79 ILE A N 1
ATOM 664 C CA . ILE A 1 79 ? -17.442 -4.727 12.757 1.00 98.56 79 ILE A CA 1
ATOM 665 C C . ILE A 1 79 ? -17.496 -3.488 13.647 1.00 98.56 79 ILE A C 1
ATOM 667 O O . ILE A 1 79 ? -17.161 -2.388 13.199 1.00 98.56 79 ILE A O 1
ATOM 671 N N . THR A 1 80 ? -17.866 -3.682 14.909 1.00 98.50 80 THR A N 1
ATOM 672 C CA . THR A 1 80 ? -17.758 -2.667 15.962 1.00 98.50 80 THR A CA 1
ATOM 673 C C . THR A 1 80 ? -16.663 -3.105 16.920 1.00 98.50 80 THR A C 1
ATOM 675 O O . THR A 1 80 ? -16.708 -4.222 17.429 1.00 98.50 80 THR A O 1
ATOM 678 N N . VAL A 1 81 ? -15.670 -2.248 17.145 1.00 98.00 81 VAL A N 1
ATOM 679 C CA . VAL A 1 81 ? -14.508 -2.556 17.988 1.00 98.00 81 VAL A CA 1
ATOM 680 C C . VAL A 1 81 ? -14.201 -1.407 18.937 1.00 98.00 81 VAL A C 1
ATOM 682 O O . VAL A 1 81 ? -14.471 -0.242 18.639 1.00 98.00 81 VAL A O 1
ATOM 685 N N . GLY A 1 82 ? -13.589 -1.734 20.075 1.00 96.88 82 GLY A N 1
ATOM 686 C CA . GLY A 1 82 ? -13.107 -0.735 21.023 1.00 96.88 82 GLY A CA 1
ATOM 687 C C . GLY A 1 82 ? -12.013 0.151 20.423 1.00 96.88 82 GLY A C 1
ATOM 688 O O . GLY A 1 82 ? -11.204 -0.292 19.604 1.00 96.88 82 GLY A O 1
ATOM 689 N N . VAL A 1 83 ? -11.977 1.410 20.845 1.00 96.81 83 VAL A N 1
ATOM 690 C CA . VAL A 1 83 ? -10.887 2.355 20.555 1.00 96.81 83 VAL A CA 1
ATOM 691 C C . VAL A 1 83 ? -9.634 1.951 21.353 1.00 96.81 83 VAL A C 1
ATOM 693 O O . VAL A 1 83 ? -9.783 1.482 22.485 1.00 96.81 83 VAL A O 1
ATOM 696 N N . PRO A 1 84 ? -8.402 2.129 20.819 1.00 94.94 84 PRO A N 1
ATOM 697 C CA . PRO A 1 84 ? -7.183 1.848 21.574 1.00 94.94 84 PRO A CA 1
ATOM 698 C C . PRO A 1 84 ? -7.171 2.578 22.923 1.00 94.94 84 PRO A C 1
ATOM 700 O O . PRO A 1 84 ? -7.384 3.791 23.002 1.00 94.94 84 PRO A O 1
ATOM 703 N N . VAL A 1 85 ? -6.914 1.835 23.993 1.00 89.81 85 VAL A N 1
ATOM 704 C CA . VAL A 1 85 ? -6.950 2.342 25.366 1.00 89.81 85 VAL A CA 1
ATOM 705 C C . VAL A 1 85 ? -5.739 3.245 25.631 1.00 89.81 85 VAL A C 1
ATOM 707 O O . VAL A 1 85 ? -4.678 3.097 25.026 1.00 89.81 85 VAL A O 1
ATOM 710 N N . SER A 1 86 ? -5.908 4.200 26.548 1.00 83.44 86 SER A N 1
ATOM 711 C CA . SER A 1 86 ? -4.923 5.201 26.993 1.00 83.44 86 SER A CA 1
ATOM 712 C C . SER A 1 86 ? -4.628 6.326 26.000 1.00 83.44 86 SER A C 1
ATOM 714 O O . SER A 1 86 ? -4.710 7.490 26.388 1.00 83.44 86 SER A O 1
ATOM 716 N N . LEU A 1 87 ? -4.295 6.015 24.744 1.00 87.88 87 LEU A N 1
ATOM 717 C CA . LEU A 1 87 ? -3.815 7.011 23.771 1.00 87.88 87 LEU A CA 1
ATOM 718 C C . LEU A 1 87 ? -4.658 7.111 22.489 1.00 87.88 87 LEU A C 1
ATOM 720 O O . LEU A 1 87 ? -4.395 7.990 21.667 1.00 87.88 87 LEU A O 1
ATOM 724 N N . GLY A 1 88 ? -5.667 6.254 22.304 1.00 94.06 88 GLY A N 1
ATOM 725 C CA . GLY A 1 88 ? -6.511 6.263 21.109 1.00 94.06 88 GLY A CA 1
ATOM 726 C C . GLY A 1 88 ? -5.743 5.958 19.819 1.00 94.06 88 GLY A C 1
ATOM 727 O O . GLY A 1 88 ? -4.659 5.374 19.824 1.00 94.06 88 GLY A O 1
ATOM 728 N N . PHE A 1 89 ? -6.309 6.356 18.680 1.00 96.44 89 PHE A N 1
ATOM 729 C CA . PHE A 1 89 ? -5.694 6.160 17.365 1.00 96.44 89 PHE A CA 1
ATOM 730 C C . PHE A 1 89 ? -4.562 7.164 17.088 1.00 96.44 89 PHE A C 1
ATOM 732 O O . PHE A 1 89 ? -4.702 8.105 16.311 1.00 96.44 89 PHE A O 1
ATOM 739 N N . HIS A 1 90 ? -3.404 6.948 17.715 1.00 93.69 90 HIS A N 1
ATOM 740 C CA . HIS A 1 90 ? -2.159 7.665 17.410 1.00 93.69 90 HIS A CA 1
ATOM 741 C C . HIS A 1 90 ? -1.333 6.926 16.340 1.00 93.69 90 HIS A C 1
ATOM 743 O O . HIS A 1 90 ? -1.863 6.111 15.586 1.00 93.69 90 HIS A O 1
ATOM 749 N N . ALA A 1 91 ? -0.034 7.209 16.225 1.00 92.56 91 ALA A N 1
ATOM 750 C CA . ALA A 1 91 ? 0.853 6.641 15.206 1.00 92.56 91 ALA A CA 1
ATOM 751 C C . ALA A 1 91 ? 0.806 5.114 15.094 1.00 92.56 91 ALA A C 1
ATOM 753 O O . ALA A 1 91 ? 0.635 4.600 13.989 1.00 92.56 91 ALA A O 1
ATOM 754 N N . ARG A 1 92 ? 0.947 4.376 16.197 1.00 94.38 92 ARG A N 1
ATOM 755 C CA . ARG A 1 92 ? 1.120 2.918 16.131 1.00 94.38 92 ARG A CA 1
ATOM 756 C C . ARG A 1 92 ? -0.186 2.160 15.848 1.00 94.38 92 ARG A C 1
ATOM 758 O O . ARG A 1 92 ? -0.166 1.379 14.894 1.00 94.38 92 ARG A O 1
ATOM 765 N N . PRO A 1 93 ? -1.309 2.389 16.557 1.00 96.50 93 PRO A N 1
ATOM 766 C CA . PRO A 1 93 ? -2.576 1.734 16.235 1.00 96.50 93 PRO A CA 1
ATOM 767 C C . PRO A 1 93 ? -3.029 2.039 14.804 1.00 96.50 93 PRO A C 1
ATOM 769 O O . PRO A 1 93 ? -3.394 1.126 14.065 1.00 96.50 93 PRO A O 1
ATOM 772 N N . SER A 1 94 ? -2.896 3.300 14.376 1.00 97.69 94 SER A N 1
ATOM 773 C CA . SER A 1 94 ? -3.239 3.727 13.013 1.00 97.69 94 SER A CA 1
ATOM 774 C C . SER A 1 94 ? -2.368 3.047 11.959 1.00 97.69 94 SER A C 1
ATOM 776 O O . SER A 1 94 ? -2.874 2.596 10.935 1.00 97.69 94 SER A O 1
ATOM 778 N N . LEU A 1 95 ? -1.060 2.917 12.212 1.00 97.19 95 LEU A N 1
ATOM 779 C CA . LEU A 1 95 ? -0.146 2.213 11.313 1.00 97.19 95 LEU A CA 1
ATOM 780 C C . LEU A 1 95 ? -0.508 0.733 11.170 1.00 97.19 95 LEU A C 1
ATOM 782 O O . LEU A 1 95 ? -0.441 0.200 10.065 1.00 97.19 95 LEU A O 1
ATOM 786 N N . LEU A 1 96 ? -0.860 0.059 12.265 1.00 97.88 96 LEU A N 1
ATOM 787 C CA . LEU A 1 96 ? -1.192 -1.365 12.231 1.00 97.88 96 LEU A CA 1
ATOM 788 C C . LEU A 1 96 ? -2.499 -1.618 11.476 1.00 97.88 96 LEU A C 1
ATOM 790 O O . LEU A 1 96 ? -2.522 -2.500 10.622 1.00 97.88 96 LEU A O 1
ATOM 794 N N . VAL A 1 97 ? -3.531 -0.800 11.702 1.00 98.44 97 VAL A N 1
ATOM 795 C CA . VAL A 1 97 ? -4.777 -0.854 10.918 1.00 98.44 97 VAL A CA 1
ATOM 796 C C . VAL A 1 97 ? -4.494 -0.591 9.436 1.00 98.44 97 VAL A C 1
ATOM 798 O O . VAL A 1 97 ? -4.850 -1.416 8.596 1.00 98.44 97 VAL A O 1
ATOM 801 N N . ALA A 1 98 ? -3.764 0.480 9.107 1.00 98.44 98 ALA A N 1
ATOM 802 C CA . ALA A 1 98 ? -3.422 0.800 7.722 1.00 98.44 98 ALA A CA 1
ATOM 803 C C . ALA A 1 98 ? -2.640 -0.326 7.034 1.00 98.44 98 ALA A C 1
ATOM 805 O O . ALA A 1 98 ? -2.938 -0.672 5.892 1.00 98.44 98 ALA A O 1
ATOM 806 N N . LYS A 1 99 ? -1.679 -0.952 7.727 1.00 98.19 99 LYS A N 1
ATOM 807 C CA . LYS A 1 99 ? -0.945 -2.113 7.203 1.00 98.19 99 LYS A CA 1
ATOM 808 C C . LYS A 1 99 ? -1.865 -3.305 6.922 1.00 98.19 99 LYS A C 1
ATOM 810 O O . LYS A 1 99 ? -1.654 -3.974 5.914 1.00 98.19 99 LYS A O 1
ATOM 815 N N . ILE A 1 100 ? -2.864 -3.573 7.770 1.00 98.50 100 ILE A N 1
ATOM 816 C CA . ILE A 1 100 ? -3.851 -4.638 7.524 1.00 98.50 100 ILE A CA 1
ATOM 817 C C . ILE A 1 100 ? -4.626 -4.337 6.239 1.00 98.50 100 ILE A C 1
ATOM 819 O O . ILE A 1 100 ? -4.643 -5.161 5.328 1.00 98.50 100 ILE A O 1
ATOM 823 N N . VAL A 1 101 ? -5.206 -3.141 6.124 1.00 98.00 101 VAL A N 1
ATOM 824 C CA . VAL A 1 101 ? -6.016 -2.763 4.953 1.00 98.00 101 VAL A CA 1
ATOM 825 C C . VAL A 1 101 ? -5.175 -2.791 3.671 1.00 98.00 101 VAL A C 1
ATOM 827 O O . VAL A 1 101 ? -5.584 -3.362 2.661 1.00 98.00 101 VAL A O 1
ATOM 830 N N . GLN A 1 102 ? -3.948 -2.267 3.717 1.00 96.25 102 GLN A N 1
ATOM 831 C CA . GLN A 1 102 ? -3.017 -2.287 2.584 1.00 96.25 102 GLN A CA 1
ATOM 832 C C . GLN A 1 102 ? -2.568 -3.700 2.190 1.00 96.25 102 GLN A C 1
ATOM 834 O O . GLN A 1 102 ? -2.302 -3.934 1.012 1.00 96.25 102 GLN A O 1
ATOM 839 N N . HIS A 1 103 ? -2.480 -4.632 3.144 1.00 96.75 103 HIS A N 1
ATOM 840 C CA . HIS A 1 103 ? -2.119 -6.023 2.874 1.00 96.75 103 HIS A CA 1
ATOM 841 C C . HIS A 1 103 ? -3.176 -6.731 2.017 1.00 96.75 103 HIS A C 1
ATOM 843 O O . HIS A 1 103 ? -2.824 -7.416 1.058 1.00 96.75 103 HIS A O 1
ATOM 849 N N . PHE A 1 104 ? -4.462 -6.540 2.330 1.00 95.69 104 PHE A N 1
ATOM 850 C CA . PHE A 1 104 ? -5.563 -7.155 1.579 1.00 95.69 104 PHE A CA 1
ATOM 851 C C . PHE A 1 104 ? -5.945 -6.383 0.312 1.00 95.69 104 PHE A C 1
ATOM 853 O O . PHE A 1 104 ? -6.449 -6.978 -0.643 1.00 95.69 104 PHE A O 1
ATOM 860 N N . GLY A 1 105 ? -5.694 -5.072 0.290 1.00 94.06 105 GLY A N 1
ATOM 861 C CA . GLY A 1 105 ? -5.891 -4.197 -0.865 1.00 94.06 105 GLY A CA 1
ATOM 862 C C . GLY A 1 105 ? -7.337 -3.757 -1.113 1.00 94.06 105 GLY A C 1
ATOM 863 O O . GLY A 1 105 ? -7.537 -2.847 -1.919 1.00 94.06 105 GLY A O 1
ATOM 864 N N . GLY A 1 106 ? -8.315 -4.370 -0.438 1.00 94.69 106 GLY A N 1
ATOM 865 C CA . GLY A 1 106 ? -9.713 -3.950 -0.461 1.00 94.69 106 GLY A CA 1
ATOM 866 C C . GLY A 1 106 ? -9.950 -2.681 0.360 1.00 94.69 106 GLY A C 1
ATOM 867 O O . GLY A 1 106 ? -9.178 -2.345 1.260 1.00 94.69 106 GLY A O 1
ATOM 868 N N . GLN A 1 107 ? -11.014 -1.955 0.032 1.00 96.69 107 GLN A N 1
ATOM 869 C CA . GLN A 1 107 ? -11.399 -0.734 0.732 1.00 96.69 107 GLN A CA 1
ATOM 870 C C . GLN A 1 107 ? -11.940 -1.064 2.123 1.00 96.69 107 GLN A C 1
ATOM 872 O O . GLN A 1 107 ? -12.768 -1.961 2.283 1.00 96.69 107 GLN A O 1
ATOM 877 N N . VAL A 1 108 ? -11.493 -0.301 3.120 1.00 98.31 108 VAL A N 1
ATOM 878 C CA . VAL A 1 108 ? -12.049 -0.297 4.473 1.00 98.31 108 VAL A CA 1
ATOM 879 C C . VAL A 1 108 ? -12.160 1.150 4.937 1.00 98.31 108 VAL A C 1
ATOM 881 O O . VAL A 1 108 ? -11.225 1.932 4.790 1.00 98.31 108 VAL A O 1
ATOM 884 N N . GLU A 1 109 ? -13.302 1.498 5.509 1.00 98.44 109 GLU A N 1
ATOM 885 C CA . GLU A 1 109 ? -13.591 2.800 6.092 1.00 98.44 109 GLU A CA 1
ATOM 886 C C . GLU A 1 109 ? -13.703 2.680 7.611 1.00 98.44 109 GLU A C 1
ATOM 888 O O . GLU A 1 109 ? -14.372 1.781 8.126 1.00 98.44 109 GLU A O 1
ATOM 893 N N . LEU A 1 110 ? -13.100 3.627 8.325 1.00 98.56 110 LEU A N 1
ATOM 894 C CA . LEU A 1 110 ? -13.386 3.902 9.728 1.00 98.56 110 LEU A CA 1
ATOM 895 C C . LEU A 1 110 ? -14.546 4.903 9.795 1.00 98.56 110 LEU A C 1
ATOM 897 O O . LEU A 1 110 ? -14.432 6.030 9.316 1.00 98.56 110 LEU A O 1
ATOM 901 N N . CYS A 1 111 ? -15.666 4.489 10.377 1.00 97.81 111 CYS A N 1
ATOM 902 C CA . CYS A 1 111 ? -16.877 5.290 10.526 1.00 97.81 111 CYS A CA 1
ATOM 903 C C . CYS A 1 111 ? -16.968 5.847 11.955 1.00 97.81 111 CYS A C 1
ATOM 905 O O . CYS A 1 111 ? -17.034 5.079 12.921 1.00 97.81 111 CYS A O 1
ATOM 907 N N . VAL A 1 112 ? -17.010 7.175 12.087 1.00 95.25 112 VAL A N 1
ATOM 908 C CA . VAL A 1 112 ? -17.109 7.891 13.371 1.00 95.25 112 VAL A CA 1
ATOM 909 C C . VAL A 1 112 ? -18.267 8.888 13.306 1.00 95.25 112 VAL A C 1
ATOM 911 O O . VAL A 1 112 ? -18.146 9.975 12.727 1.00 95.25 112 VAL A O 1
ATOM 914 N N . ALA A 1 113 ? -19.391 8.514 13.926 1.00 87.50 113 ALA A N 1
ATOM 915 C CA . ALA A 1 113 ? -20.688 9.166 13.736 1.00 87.50 113 ALA A CA 1
ATOM 916 C C . ALA A 1 113 ? -21.065 9.202 12.239 1.00 87.50 113 ALA A C 1
ATOM 918 O O . ALA A 1 113 ? -21.174 8.141 11.625 1.00 87.50 113 ALA A O 1
ATOM 919 N N . ASP A 1 114 ? -21.222 10.393 11.655 1.00 90.12 114 ASP A N 1
ATOM 920 C CA . ASP A 1 114 ? -21.537 10.577 10.231 1.00 90.12 114 ASP A CA 1
ATOM 921 C C . ASP A 1 114 ? -20.295 10.652 9.321 1.00 90.12 114 ASP A C 1
ATOM 923 O O . ASP A 1 114 ? -20.425 10.591 8.097 1.00 90.12 114 ASP A O 1
ATOM 927 N N . ASP A 1 115 ? -19.091 10.753 9.899 1.00 95.25 115 ASP A N 1
ATOM 928 C CA . ASP A 1 115 ? -17.849 10.888 9.134 1.00 95.25 115 ASP A CA 1
ATOM 929 C C . ASP A 1 115 ? -17.241 9.526 8.787 1.00 95.25 115 ASP A C 1
ATOM 931 O O . ASP A 1 115 ? -17.319 8.558 9.553 1.00 95.25 115 ASP A O 1
ATOM 935 N N . ARG A 1 116 ? -16.587 9.475 7.624 1.00 97.81 116 ARG A N 1
ATOM 936 C CA . ARG A 1 116 ? -15.904 8.295 7.085 1.00 97.81 116 ARG A CA 1
ATOM 937 C C . ARG A 1 116 ? -14.463 8.646 6.756 1.00 97.81 116 ARG A C 1
ATOM 939 O O . ARG A 1 116 ? -14.205 9.677 6.141 1.00 97.81 116 ARG A O 1
ATOM 946 N N . PHE A 1 117 ? -13.552 7.769 7.148 1.00 98.19 117 PHE A N 1
ATOM 947 C CA . PHE A 1 117 ? -12.109 7.944 7.013 1.00 98.19 117 PHE A CA 1
ATOM 948 C C . PHE A 1 117 ? -11.509 6.719 6.319 1.00 98.19 117 PHE A C 1
ATOM 950 O O . PHE A 1 117 ? -11.907 5.593 6.629 1.00 98.19 117 PHE A O 1
ATOM 957 N N . ASP A 1 118 ? -10.556 6.908 5.402 1.00 98.06 118 ASP A N 1
ATOM 958 C CA . ASP A 1 118 ? -9.884 5.792 4.725 1.00 98.06 118 ASP A CA 1
ATOM 959 C C . ASP A 1 118 ? -8.993 5.030 5.718 1.00 98.06 118 ASP A C 1
ATOM 961 O O . ASP A 1 118 ? -7.956 5.527 6.162 1.00 98.06 118 ASP A O 1
ATOM 965 N N . ALA A 1 119 ? -9.362 3.790 6.050 1.00 98.38 119 ALA A N 1
ATOM 966 C CA . ALA A 1 119 ? -8.602 2.970 6.988 1.00 98.38 119 ALA A CA 1
ATOM 967 C C . ALA A 1 119 ? -7.285 2.433 6.391 1.00 98.38 119 ALA A C 1
ATOM 969 O O . ALA A 1 119 ? -6.512 1.787 7.094 1.00 98.38 119 ALA A O 1
ATOM 970 N N . SER A 1 120 ? -6.991 2.700 5.115 1.00 97.50 120 SER A N 1
ATOM 971 C CA . SER A 1 120 ? -5.674 2.477 4.510 1.00 97.50 120 SER A CA 1
ATOM 972 C C . SER A 1 120 ? -4.716 3.667 4.688 1.00 97.50 120 SER A C 1
ATOM 974 O O . SER A 1 120 ? -3.507 3.516 4.470 1.00 97.50 120 SER A O 1
ATOM 976 N N . SER A 1 121 ? -5.225 4.826 5.127 1.00 98.06 121 SER A N 1
ATOM 977 C CA . SER A 1 121 ? -4.473 6.058 5.375 1.00 98.06 121 SER A CA 1
ATOM 978 C C . SER A 1 121 ? -4.224 6.255 6.871 1.00 98.06 121 SER A C 1
ATOM 980 O O . SER A 1 121 ? -5.136 6.469 7.667 1.00 98.06 121 SER A O 1
ATOM 982 N N . VAL A 1 122 ? -2.948 6.243 7.271 1.00 97.88 122 VAL A N 1
ATOM 983 C CA . VAL A 1 122 ? -2.553 6.522 8.666 1.00 97.88 122 VAL A CA 1
ATOM 984 C C . VAL A 1 122 ? -3.013 7.915 9.106 1.00 97.88 122 VAL A C 1
ATOM 986 O O . VAL A 1 122 ? -3.406 8.089 10.256 1.00 97.88 122 VAL A O 1
ATOM 989 N N . LEU A 1 123 ? -2.970 8.897 8.202 1.00 97.75 123 LEU A N 1
ATOM 990 C CA . LEU A 1 123 ? -3.346 10.279 8.504 1.00 97.75 123 LEU A CA 1
ATOM 991 C C . LEU A 1 123 ? -4.855 10.422 8.718 1.00 97.75 123 LEU A C 1
ATOM 993 O O . LEU A 1 123 ? -5.268 11.113 9.646 1.00 97.75 123 LEU A O 1
ATOM 997 N N . ASP A 1 124 ? -5.666 9.733 7.916 1.00 98.06 124 ASP A N 1
ATOM 998 C CA . ASP A 1 124 ? -7.125 9.745 8.050 1.00 98.06 124 ASP A CA 1
ATOM 999 C C . ASP A 1 124 ? -7.548 9.110 9.376 1.00 98.06 124 ASP A C 1
ATOM 1001 O O . ASP A 1 124 ? -8.363 9.678 10.102 1.00 98.06 124 ASP A O 1
ATOM 1005 N N . ILE A 1 125 ? -6.941 7.976 9.745 1.00 98.12 125 ILE A N 1
ATOM 1006 C CA . ILE A 1 125 ? -7.218 7.314 11.027 1.00 98.12 125 ILE A CA 1
ATOM 1007 C C . ILE A 1 125 ? -6.792 8.201 12.207 1.00 98.12 125 ILE A C 1
ATOM 1009 O O . ILE A 1 125 ? -7.522 8.305 13.191 1.00 98.12 125 ILE A O 1
ATOM 1013 N N . GLN A 1 126 ? -5.644 8.880 12.124 1.00 97.06 126 GLN A N 1
ATOM 1014 C CA . GLN A 1 126 ? -5.211 9.813 13.171 1.00 97.06 126 GLN A CA 1
ATOM 1015 C C . GLN A 1 126 ? -6.140 11.020 13.300 1.00 97.06 126 GLN A C 1
ATOM 1017 O O . GLN A 1 126 ? -6.432 11.461 14.414 1.00 97.06 126 GLN A O 1
ATOM 1022 N N . TRP A 1 127 ? -6.632 11.547 12.176 1.00 96.12 127 TRP A N 1
ATOM 1023 C CA . TRP A 1 127 ? -7.630 12.610 12.190 1.00 96.12 127 TRP A CA 1
ATOM 1024 C C . TRP A 1 127 ? -8.918 12.119 12.862 1.00 96.12 127 TRP A C 1
ATOM 1026 O O . TRP A 1 127 ? -9.408 12.764 13.796 1.00 96.12 127 TRP A O 1
ATOM 1036 N N . ALA A 1 128 ? -9.408 10.936 12.486 1.00 96.88 128 ALA A N 1
ATOM 1037 C CA . ALA A 1 128 ? -10.529 10.291 13.160 1.00 96.88 128 ALA A CA 1
ATOM 1038 C C . ALA A 1 128 ? -10.271 10.153 14.671 1.00 96.88 128 ALA A C 1
ATOM 1040 O O . ALA A 1 128 ? -11.149 10.461 15.472 1.00 96.88 128 ALA A O 1
ATOM 1041 N N . GLY A 1 129 ? -9.046 9.792 15.071 1.00 95.94 129 GLY A N 1
ATOM 1042 C CA . GLY A 1 129 ? -8.600 9.710 16.464 1.00 95.94 129 GLY A CA 1
ATOM 1043 C C . GLY A 1 129 ? -8.828 10.995 17.264 1.00 95.94 129 GLY A C 1
ATOM 1044 O O . GLY A 1 129 ? -9.343 10.940 18.381 1.00 95.94 129 GLY A O 1
ATOM 1045 N N . GLY A 1 130 ? -8.533 12.158 16.679 1.00 94.06 130 GLY A N 1
ATOM 1046 C CA . GLY A 1 130 ? -8.805 13.453 17.310 1.00 94.06 130 GLY A CA 1
ATOM 1047 C C . GLY A 1 130 ? -10.301 13.713 17.530 1.00 94.06 130 GLY A C 1
ATOM 1048 O O . GLY A 1 130 ? -10.695 14.230 18.578 1.00 94.06 130 GLY A O 1
ATOM 1049 N N . LYS A 1 131 ? -11.151 13.314 16.573 1.00 94.50 131 LYS A N 1
ATOM 1050 C CA . LYS A 1 131 ? -12.615 13.416 16.699 1.00 94.50 131 LYS A CA 1
ATOM 1051 C C . LYS A 1 131 ? -13.156 12.455 17.761 1.00 94.50 131 LYS A C 1
ATOM 1053 O O . LYS A 1 131 ? -13.893 12.885 18.645 1.00 94.50 131 LYS A O 1
ATOM 1058 N N . ILE A 1 132 ? -12.728 11.193 17.716 1.00 96.25 132 ILE A N 1
ATOM 1059 C CA . ILE A 1 132 ? -13.070 10.137 18.683 1.00 96.25 132 ILE A CA 1
ATOM 1060 C C . ILE A 1 132 ? -12.784 10.610 20.110 1.00 96.25 132 ILE A C 1
ATOM 1062 O O . ILE A 1 132 ? -13.645 10.502 20.983 1.00 96.25 132 ILE A O 1
ATOM 1066 N N . GLN A 1 133 ? -11.604 11.194 20.335 1.00 94.25 133 GLN A N 1
ATOM 1067 C CA . GLN A 1 133 ? -11.216 11.721 21.640 1.00 94.25 133 GLN A CA 1
ATOM 1068 C C . GLN A 1 133 ? -12.100 12.896 22.075 1.00 94.25 133 GLN A C 1
ATOM 1070 O O . GLN A 1 133 ? -12.558 12.931 23.214 1.00 94.25 133 GLN A O 1
ATOM 1075 N N . LYS A 1 134 ? -12.363 13.852 21.177 1.00 93.69 134 LYS A N 1
ATOM 1076 C CA . LYS A 1 134 ? -13.200 15.027 21.464 1.00 93.69 134 LYS A CA 1
ATOM 1077 C C . LYS A 1 134 ? -14.634 14.646 21.846 1.00 93.69 134 LYS A C 1
ATOM 1079 O O . LYS A 1 134 ? -15.231 15.303 22.696 1.00 93.69 134 LYS A O 1
ATOM 1084 N N . GLU A 1 135 ? -15.181 13.612 21.216 1.00 94.00 135 GLU A N 1
ATOM 1085 C CA . GLU A 1 135 ? -16.562 13.154 21.407 1.00 94.00 135 GLU A CA 1
ATOM 1086 C C . GLU A 1 135 ? -16.695 12.053 22.474 1.00 94.00 135 GLU A C 1
ATOM 1088 O O . GLU A 1 135 ? -17.801 11.590 22.737 1.00 94.00 135 GLU A O 1
ATOM 1093 N N . ASN A 1 136 ? -15.595 11.676 23.142 1.00 93.81 136 ASN A N 1
ATOM 1094 C CA . ASN A 1 136 ? -15.537 10.595 24.137 1.00 93.81 136 ASN A CA 1
ATOM 1095 C C . ASN A 1 136 ? -16.094 9.260 23.611 1.00 93.81 136 ASN A C 1
ATOM 1097 O O . ASN A 1 136 ? -16.779 8.527 24.326 1.00 93.81 136 ASN A O 1
ATOM 1101 N N . ILE A 1 137 ? -15.801 8.949 22.349 1.00 95.00 137 ILE A N 1
ATOM 1102 C CA . ILE A 1 137 ? -16.234 7.715 21.698 1.00 95.00 137 ILE A CA 1
ATOM 1103 C C . ILE A 1 137 ? -15.348 6.560 22.175 1.00 95.00 137 ILE A C 1
ATOM 1105 O O . ILE A 1 137 ? -14.122 6.626 22.094 1.00 95.00 137 ILE A O 1
ATOM 1109 N N . THR A 1 138 ? -15.972 5.488 22.660 1.00 95.06 138 THR A N 1
ATOM 1110 C CA . THR A 1 138 ? -15.278 4.295 23.174 1.00 95.06 138 THR A CA 1
ATOM 1111 C C . THR A 1 138 ? -15.238 3.142 22.178 1.00 95.06 138 THR A C 1
ATOM 1113 O O . THR A 1 138 ? -14.380 2.268 22.291 1.00 95.06 138 THR A O 1
ATOM 1116 N N . GLU A 1 139 ? -16.140 3.141 21.198 1.00 96.88 139 GLU A N 1
ATOM 1117 C CA . GLU A 1 139 ? -16.252 2.117 20.161 1.00 96.88 139 GLU A CA 1
ATOM 1118 C C . GLU A 1 139 ? -16.429 2.767 18.793 1.00 96.88 139 GLU A C 1
ATOM 1120 O O . GLU A 1 139 ? -17.117 3.776 18.651 1.00 96.88 139 GLU A O 1
ATOM 1125 N N . VAL A 1 140 ? -15.815 2.173 17.778 1.00 97.50 140 VAL A N 1
ATOM 1126 C CA . VAL A 1 140 ? -15.880 2.641 16.394 1.00 97.50 140 VAL A CA 1
ATOM 1127 C C . VAL A 1 140 ? -16.304 1.517 15.471 1.00 97.50 140 VAL A C 1
ATOM 1129 O O . VAL A 1 140 ? -16.138 0.336 15.782 1.00 97.50 140 VAL A O 1
ATOM 1132 N N . ILE A 1 141 ? -16.841 1.893 14.315 1.00 98.50 141 ILE A N 1
ATOM 1133 C CA . ILE A 1 141 ? -17.292 0.939 13.313 1.00 98.50 141 ILE A CA 1
ATOM 1134 C C . ILE A 1 141 ? -16.309 0.956 12.149 1.00 98.50 141 ILE A C 1
ATOM 1136 O O . ILE A 1 141 ? -16.062 2.009 11.567 1.00 98.50 141 ILE A O 1
ATOM 1140 N N . PHE A 1 142 ? -15.806 -0.211 11.761 1.00 98.62 142 PHE A N 1
ATOM 1141 C CA . PHE A 1 142 ? -15.122 -0.384 10.481 1.00 98.62 142 PHE A CA 1
ATOM 1142 C C . PHE A 1 142 ? -16.070 -1.042 9.472 1.00 98.62 142 PHE A C 1
ATOM 1144 O O . PHE A 1 142 ? -16.873 -1.907 9.840 1.00 98.62 142 PHE A O 1
ATOM 1151 N N . LYS A 1 143 ? -16.009 -0.619 8.204 1.00 98.38 143 LYS A N 1
ATOM 1152 C CA . LYS A 1 143 ? -16.837 -1.132 7.095 1.00 98.38 143 LYS A CA 1
ATOM 1153 C C . LYS A 1 143 ? -15.990 -1.376 5.856 1.00 98.38 143 LYS A C 1
ATOM 1155 O O . LYS A 1 143 ? -15.192 -0.514 5.516 1.00 98.38 143 LYS A O 1
ATOM 1160 N N . GLY A 1 144 ? -16.176 -2.498 5.167 1.00 97.81 144 GLY A N 1
ATOM 1161 C CA . GLY A 1 144 ? -15.445 -2.802 3.933 1.00 97.81 144 GLY A CA 1
ATOM 1162 C C . GLY A 1 144 ? -15.022 -4.263 3.828 1.00 97.81 144 GLY A C 1
ATOM 1163 O O . GLY A 1 144 ? -15.763 -5.144 4.259 1.00 97.81 144 GLY A O 1
ATOM 1164 N N . ASP A 1 145 ? -13.833 -4.508 3.273 1.00 98.06 145 ASP A N 1
ATOM 1165 C CA . ASP A 1 145 ? -13.258 -5.842 3.043 1.00 98.06 145 ASP A CA 1
ATOM 1166 C C . ASP A 1 145 ? -13.284 -6.726 4.301 1.00 98.06 145 ASP A C 1
ATOM 1168 O O . ASP A 1 145 ? -12.495 -6.544 5.231 1.00 98.06 145 ASP A O 1
ATOM 1172 N N . SER A 1 146 ? -14.157 -7.734 4.300 1.00 98.06 146 SER A N 1
ATOM 1173 C CA . SER A 1 146 ? -14.352 -8.676 5.409 1.00 98.06 146 SER A CA 1
ATOM 1174 C C . SER A 1 146 ? -13.067 -9.366 5.885 1.00 98.06 146 SER A C 1
ATOM 1176 O O . SER A 1 146 ? -12.934 -9.667 7.074 1.00 98.06 146 SER A O 1
ATOM 1178 N N . ARG A 1 147 ? -12.091 -9.581 4.993 1.00 97.69 147 ARG A N 1
ATOM 1179 C CA . ARG A 1 147 ? -10.803 -10.211 5.328 1.00 97.69 147 ARG A CA 1
ATOM 1180 C C . ARG A 1 147 ? -9.961 -9.286 6.199 1.00 97.69 147 ARG A C 1
ATOM 1182 O O . ARG A 1 147 ? -9.451 -9.712 7.229 1.00 97.69 147 ARG A O 1
ATOM 1189 N N . ALA A 1 148 ? -9.880 -8.013 5.814 1.00 98.19 148 ALA A N 1
ATOM 1190 C CA . ALA A 1 148 ? -9.193 -6.988 6.589 1.00 98.19 148 ALA A CA 1
ATOM 1191 C C . ALA A 1 148 ? -9.914 -6.720 7.915 1.00 98.19 148 ALA A C 1
ATOM 1193 O O . ALA A 1 148 ? -9.265 -6.582 8.949 1.00 98.19 148 ALA A O 1
ATOM 1194 N N . LEU A 1 149 ? -11.251 -6.702 7.907 1.00 98.62 149 LEU A N 1
ATOM 1195 C CA . LEU A 1 149 ? -12.048 -6.515 9.119 1.00 98.62 149 LEU A CA 1
ATOM 1196 C C . LEU A 1 149 ? -11.783 -7.614 10.156 1.00 98.62 149 LEU A C 1
ATOM 1198 O O . LEU A 1 149 ? -11.573 -7.301 11.323 1.00 98.62 149 LEU A O 1
ATOM 1202 N N . LYS A 1 150 ? -11.689 -8.881 9.747 1.00 98.38 150 LYS A N 1
ATOM 1203 C CA . LYS A 1 150 ? -11.349 -9.988 10.657 1.00 98.38 150 LYS A CA 1
ATOM 1204 C C . LYS A 1 150 ? -10.008 -9.782 11.378 1.00 98.38 150 LYS A C 1
ATOM 1206 O O . LYS A 1 150 ? -9.882 -10.049 12.578 1.00 98.38 150 LYS A O 1
ATOM 1211 N N . ASP A 1 151 ? -9.013 -9.279 10.659 1.00 98.50 151 ASP A N 1
ATOM 1212 C CA . ASP A 1 151 ? -7.690 -9.015 11.221 1.00 98.50 151 ASP A CA 1
ATOM 1213 C C . ASP A 1 151 ? -7.683 -7.743 12.086 1.00 98.50 151 ASP A C 1
ATOM 1215 O O . ASP A 1 151 ? -7.001 -7.707 13.112 1.00 98.50 151 ASP A O 1
ATOM 1219 N N . ILE A 1 152 ? -8.495 -6.732 11.748 1.00 98.56 152 ILE A N 1
ATOM 1220 C CA . ILE A 1 152 ? -8.724 -5.547 12.594 1.00 98.56 152 ILE A CA 1
ATOM 1221 C C . ILE A 1 152 ? -9.416 -5.939 13.905 1.00 98.56 152 ILE A C 1
ATOM 1223 O O . ILE A 1 152 ? -9.011 -5.466 14.963 1.00 98.56 152 ILE A O 1
ATOM 1227 N N . GLU A 1 153 ? -10.412 -6.824 13.868 1.00 98.50 153 GLU A N 1
ATOM 1228 C CA . GLU A 1 153 ? -11.088 -7.340 15.065 1.00 98.50 153 GLU A CA 1
ATOM 1229 C C . GLU A 1 153 ? -10.098 -8.071 15.985 1.00 98.50 153 GLU A C 1
ATOM 1231 O O . GLU A 1 153 ? -10.029 -7.803 17.187 1.00 98.50 153 GLU A O 1
ATOM 1236 N N . THR A 1 154 ? -9.249 -8.921 15.402 1.00 98.06 154 THR A N 1
ATOM 1237 C CA . THR A 1 154 ? -8.172 -9.614 16.127 1.00 98.06 154 THR A CA 1
ATOM 1238 C C . THR A 1 154 ? -7.175 -8.622 16.737 1.00 98.06 154 THR A C 1
ATOM 1240 O O . THR A 1 154 ? -6.762 -8.775 17.889 1.00 98.06 154 THR A O 1
ATOM 1243 N N . LEU A 1 155 ? -6.798 -7.582 15.987 1.00 97.62 155 LEU A N 1
ATOM 1244 C CA . LEU A 1 155 ? -5.895 -6.526 16.441 1.00 97.62 155 LEU A CA 1
ATOM 1245 C C . LEU A 1 155 ? -6.508 -5.717 17.597 1.00 97.62 155 LEU A C 1
ATOM 1247 O O . LEU A 1 155 ? -5.819 -5.429 18.578 1.00 97.62 155 LEU A O 1
ATOM 1251 N N . ALA A 1 156 ? -7.797 -5.386 17.516 1.00 97.31 156 ALA A N 1
ATOM 1252 C CA . ALA A 1 156 ? -8.521 -4.682 18.569 1.00 97.31 156 ALA A CA 1
ATOM 1253 C C . ALA A 1 156 ? -8.601 -5.514 19.860 1.00 97.31 156 ALA A C 1
ATOM 1255 O O . ALA A 1 156 ? -8.421 -4.971 20.950 1.00 97.31 156 ALA A O 1
ATOM 1256 N N . GLY A 1 157 ? -8.761 -6.838 19.745 1.00 95.56 157 GLY A N 1
ATOM 1257 C CA . GLY A 1 157 ? -8.761 -7.769 20.880 1.00 95.56 157 GLY A CA 1
ATOM 1258 C C . GLY A 1 157 ? -7.465 -7.777 21.706 1.00 95.56 157 GLY A C 1
ATOM 1259 O O . GLY A 1 157 ? -7.482 -8.178 22.868 1.00 95.56 157 GLY A O 1
ATOM 1260 N N . VAL A 1 158 ? -6.352 -7.291 21.144 1.00 95.12 158 VAL A N 1
ATOM 1261 C CA . VAL A 1 158 ? -5.062 -7.111 21.839 1.00 95.12 158 VAL A CA 1
ATOM 1262 C C . VAL A 1 158 ? -4.682 -5.637 22.005 1.00 95.12 158 VAL A C 1
ATOM 1264 O O . VAL A 1 158 ? -3.499 -5.292 22.004 1.00 95.12 158 VAL A O 1
ATOM 1267 N N . ASN A 1 159 ? -5.682 -4.757 22.108 1.00 95.56 159 ASN A N 1
ATOM 1268 C CA . ASN A 1 159 ? -5.507 -3.313 22.265 1.00 95.56 159 ASN A CA 1
ATOM 1269 C C . ASN A 1 159 ? -4.554 -2.716 21.213 1.00 95.56 159 ASN A C 1
ATOM 1271 O O . ASN A 1 159 ? -3.646 -1.946 21.518 1.00 95.56 159 ASN A O 1
ATOM 1275 N N . TYR A 1 160 ? -4.719 -3.138 19.959 1.00 96.19 160 TYR A N 1
ATOM 1276 C CA . TYR A 1 160 ? -3.926 -2.675 18.824 1.00 96.19 160 TYR A CA 1
ATOM 1277 C C . TYR A 1 160 ? -2.416 -2.863 18.999 1.00 96.19 160 TYR A C 1
ATOM 1279 O O . TYR A 1 160 ? -1.607 -2.102 18.470 1.00 96.19 160 TYR A O 1
ATOM 1287 N N . GLY A 1 161 ? -2.020 -3.908 19.728 1.00 92.75 161 GLY A N 1
ATOM 1288 C CA . GLY A 1 161 ? -0.618 -4.221 19.960 1.00 92.75 161 GLY A CA 1
ATOM 1289 C C . GLY A 1 161 ? 0.065 -3.245 20.915 1.00 92.75 161 GLY A C 1
ATOM 1290 O O . GLY A 1 161 ? 1.279 -3.045 20.779 1.00 92.75 161 GLY A O 1
ATOM 1291 N N . GLU A 1 162 ? -0.684 -2.668 21.862 1.00 93.06 162 GLU A N 1
ATOM 1292 C CA . GLU A 1 162 ? -0.191 -1.791 22.930 1.00 93.06 162 GLU A CA 1
ATOM 1293 C C . GLU A 1 162 ? -0.635 -2.236 24.332 1.00 93.06 162 GLU A C 1
ATOM 1295 O O . GLU A 1 162 ? -1.752 -2.713 24.532 1.00 93.06 162 GLU A O 1
ATOM 1300 N N . ASP A 1 163 ? 0.237 -2.041 25.324 1.00 88.88 163 ASP A N 1
ATOM 1301 C CA . ASP A 1 163 ? -0.124 -2.126 26.741 1.00 88.88 163 ASP A CA 1
ATOM 1302 C C . ASP A 1 163 ? -0.787 -0.830 27.249 1.00 88.88 163 ASP A C 1
ATOM 1304 O O . ASP A 1 163 ? -0.962 0.142 26.513 1.00 88.88 163 ASP A O 1
ATOM 1308 N N . SER A 1 164 ? -1.151 -0.795 28.533 1.00 80.81 164 SER A N 1
ATOM 1309 C CA . SER A 1 164 ? -1.820 0.355 29.159 1.00 80.81 164 SER A CA 1
ATOM 1310 C C . SER A 1 164 ? -0.988 1.646 29.187 1.00 80.81 164 SER A C 1
ATOM 1312 O O . SER A 1 164 ? -1.543 2.709 29.469 1.00 80.81 164 SER A O 1
ATOM 1314 N N . ILE A 1 165 ? 0.314 1.584 28.891 1.00 80.12 165 ILE A N 1
ATOM 1315 C CA . ILE A 1 165 ? 1.240 2.727 28.857 1.00 80.12 165 ILE A CA 1
ATOM 1316 C C . ILE A 1 165 ? 1.640 3.051 27.397 1.00 80.12 165 ILE A C 1
ATOM 1318 O O . ILE A 1 165 ? 2.466 3.927 27.151 1.00 80.12 165 ILE A O 1
ATOM 1322 N N . GLY A 1 166 ? 1.048 2.379 26.400 1.00 78.75 166 GLY A N 1
ATOM 1323 C CA . GLY A 1 166 ? 1.327 2.601 24.977 1.00 78.75 166 GLY A CA 1
ATOM 1324 C C . GLY A 1 166 ? 2.595 1.902 24.473 1.00 78.75 166 GLY A C 1
ATOM 1325 O O . GLY A 1 166 ? 3.105 2.222 23.397 1.00 78.75 166 GLY A O 1
ATOM 1326 N N . LYS A 1 167 ? 3.155 0.954 25.232 1.00 85.56 167 LYS A N 1
ATOM 1327 C CA . LYS A 1 167 ? 4.312 0.172 24.787 1.00 85.56 167 LYS A CA 1
ATOM 1328 C C . LYS A 1 167 ? 3.848 -0.994 23.923 1.00 85.56 167 LYS A C 1
ATOM 1330 O O . LYS A 1 167 ? 2.868 -1.665 24.225 1.00 85.56 167 LYS A O 1
ATOM 1335 N N . GLY A 1 168 ? 4.599 -1.273 22.861 1.00 85.94 168 GLY A N 1
ATOM 1336 C CA . GLY A 1 168 ? 4.287 -2.369 21.951 1.00 85.94 168 GLY A CA 1
ATOM 1337 C C . GLY A 1 168 ? 4.280 -3.739 22.637 1.00 85.94 168 GLY A C 1
ATOM 1338 O O . GLY A 1 168 ? 5.286 -4.129 23.235 1.00 85.94 168 GLY A O 1
ATOM 1339 N N . VAL A 1 169 ? 3.188 -4.489 22.481 1.00 90.19 169 VAL A N 1
ATOM 1340 C CA . VAL A 1 169 ? 3.088 -5.900 22.887 1.00 90.19 169 VAL A CA 1
ATOM 1341 C C . VAL A 1 169 ? 3.196 -6.832 21.673 1.00 90.19 169 VAL A C 1
ATOM 1343 O O . VAL A 1 169 ? 2.958 -6.402 20.538 1.00 90.19 169 VAL A O 1
ATOM 1346 N N . PRO A 1 170 ? 3.594 -8.104 21.866 1.00 90.62 170 PRO A N 1
ATOM 1347 C CA . PRO A 1 170 ? 3.605 -9.085 20.788 1.00 90.62 170 PRO A CA 1
ATOM 1348 C C . PRO A 1 170 ? 2.223 -9.238 20.148 1.00 90.62 170 PRO A C 1
ATOM 1350 O O . PRO A 1 170 ? 1.226 -9.406 20.844 1.00 90.62 170 PRO A O 1
ATOM 1353 N N . LEU A 1 171 ? 2.184 -9.207 18.816 1.00 94.25 171 LEU A N 1
ATOM 1354 C CA . LEU A 1 171 ? 0.956 -9.438 18.061 1.00 94.25 171 LEU A CA 1
ATOM 1355 C C . LEU A 1 171 ? 0.608 -10.938 18.006 1.00 94.25 171 LEU A C 1
ATOM 1357 O O . LEU A 1 171 ? 1.532 -11.766 17.995 1.00 94.25 171 LEU A O 1
ATOM 1361 N N . PRO A 1 172 ? -0.692 -11.285 17.915 1.00 94.62 172 PRO A N 1
ATOM 1362 C CA . PRO A 1 172 ? -1.163 -12.632 17.606 1.00 94.62 172 PRO A CA 1
ATOM 1363 C C . PRO A 1 172 ? -0.472 -13.222 16.373 1.00 94.62 172 PRO A C 1
ATOM 1365 O O . PRO A 1 172 ? -0.001 -12.497 15.490 1.00 94.62 172 PRO A O 1
ATOM 1368 N N . ARG A 1 173 ? -0.390 -14.554 16.307 1.00 94.94 173 ARG A N 1
ATOM 1369 C CA . ARG A 1 173 ? 0.347 -15.256 15.242 1.00 94.94 173 ARG A CA 1
ATOM 1370 C C . ARG A 1 173 ? -0.255 -14.978 13.866 1.00 94.94 173 ARG A C 1
ATOM 1372 O O . ARG A 1 173 ? 0.483 -14.902 12.888 1.00 94.94 173 ARG A O 1
ATOM 1379 N N . GLU A 1 174 ? -1.567 -14.812 13.816 1.00 94.94 174 GLU A N 1
ATOM 1380 C CA . GLU A 1 174 ? -2.354 -14.462 12.638 1.00 94.94 174 GLU A CA 1
ATOM 1381 C C . GLU A 1 174 ? -1.883 -13.127 12.040 1.00 94.94 174 GLU A C 1
ATOM 1383 O O . GLU A 1 174 ? -1.787 -12.992 10.826 1.00 94.94 174 GLU A O 1
ATOM 1388 N N . LEU A 1 175 ? -1.455 -12.189 12.892 1.00 96.69 175 LEU A N 1
ATOM 1389 C CA . LEU A 1 175 ? -0.995 -10.848 12.522 1.00 96.69 175 LEU A CA 1
ATOM 1390 C C . LEU A 1 175 ? 0.537 -10.735 12.417 1.00 96.69 175 LEU A C 1
ATOM 1392 O O . LEU A 1 175 ? 1.098 -9.636 12.423 1.00 96.69 175 LEU A O 1
ATOM 1396 N N . ALA A 1 176 ? 1.257 -11.859 12.325 1.00 94.06 176 ALA A N 1
ATOM 1397 C CA . ALA A 1 176 ? 2.722 -11.864 12.299 1.00 94.06 176 ALA A CA 1
ATOM 1398 C C . ALA A 1 176 ? 3.323 -11.119 11.092 1.00 94.06 176 ALA A C 1
ATOM 1400 O O . ALA A 1 176 ? 4.465 -10.667 11.173 1.00 94.06 176 ALA A O 1
ATOM 1401 N N . TYR A 1 177 ? 2.561 -10.964 10.005 1.00 95.50 177 TYR A N 1
ATOM 1402 C CA . TYR A 1 177 ? 2.967 -10.241 8.797 1.00 95.50 177 TYR A CA 1
ATOM 1403 C C . TYR A 1 177 ? 3.044 -8.713 8.985 1.00 95.50 177 TYR A C 1
ATOM 1405 O O . TYR A 1 177 ? 3.541 -8.016 8.105 1.00 95.50 177 TYR A O 1
ATOM 1413 N N . LEU A 1 178 ? 2.575 -8.180 10.122 1.00 93.06 178 LEU A N 1
ATOM 1414 C CA . LEU A 1 178 ? 2.643 -6.749 10.443 1.00 93.06 178 LEU A CA 1
ATOM 1415 C C . LEU A 1 178 ? 3.995 -6.305 11.034 1.00 93.06 178 LEU A C 1
ATOM 1417 O O . LEU A 1 178 ? 4.207 -5.094 11.198 1.00 93.06 178 LEU A O 1
ATOM 1421 N N . LYS A 1 179 ? 4.875 -7.260 11.367 1.00 81.94 179 LYS A N 1
ATOM 1422 C CA . LYS A 1 179 ? 6.205 -7.018 11.952 1.00 81.94 179 LYS A CA 1
ATOM 1423 C C . LYS A 1 179 ? 7.147 -6.294 10.996 1.00 81.94 179 LYS A C 1
ATOM 1425 O O . LYS A 1 179 ? 7.141 -6.609 9.789 1.00 81.94 179 LYS A O 1
#

Sequence (179 aa):
FHLLQMIGRLLHFYERHLHDAGYKNIYKKVREKLVYLVDPKILLDRTINCCLFYTFHFLTSGKELAKEILNENIEHSSITVGVPVSLGFHARPSLLVAKIVQHFGGQVELCVADDRFDASSVLDIQWAGGKIQKENITEVIFKGDSRALKDIETLAGVNYGEDSIGKGVPLPRELAYLK

Organism: NCBI:txid412755

InterPro domains:
  IPR000032 Phosphocarrier protein HPr-like [PF00381] (79-152)
  IPR035895 HPr-like superfamily [G3DSA:3.30.1340.10] (77-162)
  IPR035895 HPr-like superfamily [SSF55594] (79-137)

Radius of gyration: 26.0 Å; chains: 1; bounding box: 61×30×68 Å